Protein AF-A0A1E3GRG1-F1 (afdb_monomer)

Foldseek 3Di:
DDDDPDPVPPVPDDPPPPPPPPPPVVVVVVVVVVVVVVVVVVVVVVVVVVVVVVVVVVVVVVVVVVVVVVVVVVVVVVVVVVVVVVVVVVVVVVVVVCVVVVVVVVLVVLVVVLVVQVVCLVPDDPDPNVVSVVVSVVSVVVSPDDD

Secondary structure (DSSP, 8-state):
----TTSSSS------------HHHHHHHHHHHHHHHHHHHHHHHHHHHHHHHHHHHHHHHHHHHHHHHHHHHHHHHHHHHHHHHHHHHHHHHHHHHHHHHHHHHHHHHHHHHHHHHHHHHHHS--SSHHHHHHHHHHHHHHHHS--

pLDDT: mean 84.83, std 17.33, range [36.75, 98.62]

Radius of gyration: 57.58 Å; Cα contacts (8 Å, |Δi|>4): 12; chains: 1; bounding box: 131×27×138 Å

Mean predicted aligned error: 15.03 Å

Structure (mmCIF, N/CA/C/O backbone):
data_AF-A0A1E3GRG1-F1
#
_entry.id   AF-A0A1E3GRG1-F1
#
loop_
_atom_site.group_PDB
_atom_site.id
_atom_site.type_symbol
_atom_site.label_atom_id
_atom_site.label_alt_id
_atom_site.label_comp_id
_atom_site.label_asym_id
_atom_site.label_entity_id
_atom_site.label_seq_id
_atom_site.pdbx_PDB_ins_code
_atom_site.Cartn_x
_atom_site.Cartn_y
_atom_site.Cartn_z
_atom_site.occupancy
_atom_site.B_iso_or_equiv
_atom_site.auth_seq_id
_atom_site.auth_comp_id
_atom_site.auth_asym_id
_atom_site.auth_atom_id
_atom_site.pdbx_PDB_model_num
ATOM 1 N N . MET A 1 1 ? 91.883 15.498 -62.992 1.00 36.75 1 MET A N 1
ATOM 2 C CA . MET A 1 1 ? 92.413 16.153 -64.205 1.00 36.75 1 MET A CA 1
ATOM 3 C C . MET A 1 1 ? 91.711 15.519 -65.405 1.00 36.75 1 MET A C 1
ATOM 5 O O . MET A 1 1 ? 91.765 14.305 -65.509 1.00 36.75 1 MET A O 1
ATOM 9 N N . GLN A 1 2 ? 91.054 16.346 -66.233 1.00 41.50 2 GLN A N 1
ATOM 10 C CA . GLN A 1 2 ? 90.500 16.086 -67.585 1.00 41.50 2 GLN A CA 1
ATOM 11 C C . GLN A 1 2 ? 89.234 15.200 -67.689 1.00 41.50 2 GLN A C 1
ATOM 13 O O . GLN A 1 2 ? 89.282 13.993 -67.508 1.00 41.50 2 GLN A O 1
ATOM 18 N N . PHE A 1 3 ? 88.040 15.805 -67.742 1.00 46.12 3 PHE A N 1
ATOM 19 C CA . PHE A 1 3 ? 87.273 16.203 -68.946 1.00 46.12 3 PHE A CA 1
ATOM 20 C C . PHE A 1 3 ? 86.838 15.042 -69.858 1.00 46.12 3 PHE A C 1
ATOM 22 O O . PHE A 1 3 ? 87.662 14.441 -70.535 1.00 46.12 3 PHE A O 1
ATOM 29 N N . ASN A 1 4 ? 85.518 14.852 -69.992 1.00 41.34 4 ASN A N 1
ATOM 30 C CA . ASN A 1 4 ? 84.886 14.962 -71.310 1.00 41.34 4 ASN A CA 1
ATOM 31 C C . ASN A 1 4 ? 83.374 15.230 -71.219 1.00 41.34 4 ASN A C 1
ATOM 33 O O . ASN A 1 4 ? 82.533 14.338 -71.137 1.00 41.34 4 ASN A O 1
ATOM 37 N N . LEU A 1 5 ? 83.071 16.524 -71.302 1.00 51.16 5 LEU A N 1
ATOM 38 C CA . LEU A 1 5 ? 81.775 17.198 -71.372 1.00 51.16 5 LEU A CA 1
ATOM 39 C C . LEU A 1 5 ? 81.100 17.046 -72.762 1.00 51.16 5 LEU A C 1
ATOM 41 O O . LEU A 1 5 ? 80.377 17.929 -73.199 1.00 51.16 5 LEU A O 1
ATOM 45 N N . SER A 1 6 ? 81.362 15.955 -73.495 1.00 47.41 6 SER A N 1
ATOM 46 C CA . SER A 1 6 ? 81.027 15.824 -74.933 1.00 47.41 6 SER A CA 1
ATOM 47 C C . SER A 1 6 ? 79.971 14.748 -75.254 1.00 47.41 6 SER A C 1
ATOM 49 O O . SER A 1 6 ? 79.484 14.649 -76.375 1.00 47.41 6 SER A O 1
ATOM 51 N N . ARG A 1 7 ? 79.521 13.963 -74.266 1.00 40.84 7 ARG A N 1
ATOM 52 C CA . ARG A 1 7 ? 78.394 13.015 -74.438 1.00 40.84 7 ARG A CA 1
ATOM 53 C C . ARG A 1 7 ? 77.106 13.450 -73.732 1.00 40.84 7 ARG A C 1
ATOM 55 O O . ARG A 1 7 ? 76.163 12.674 -73.639 1.00 40.84 7 ARG A O 1
ATOM 62 N N . LEU A 1 8 ? 77.064 14.707 -73.284 1.00 48.25 8 LEU A N 1
ATOM 63 C CA . LEU A 1 8 ? 75.956 15.314 -72.540 1.00 48.25 8 LEU A CA 1
ATOM 64 C C . LEU A 1 8 ? 74.791 15.802 -73.436 1.00 48.25 8 LEU A C 1
ATOM 66 O O . LEU A 1 8 ? 73.772 16.221 -72.907 1.00 48.25 8 LEU A O 1
ATOM 70 N N . CYS A 1 9 ? 74.900 15.739 -74.772 1.00 44.72 9 CYS A N 1
ATOM 71 C CA . CYS A 1 9 ? 73.914 16.360 -75.678 1.00 44.72 9 CYS A CA 1
ATOM 72 C C . CYS A 1 9 ? 73.058 15.408 -76.538 1.00 44.72 9 CYS A C 1
ATOM 74 O O . CYS A 1 9 ? 72.190 15.899 -77.249 1.00 44.72 9 CYS A O 1
ATOM 76 N N . CYS A 1 10 ? 73.215 14.079 -76.474 1.00 37.28 10 CYS A N 1
ATOM 77 C CA . CYS A 1 10 ? 72.448 13.164 -77.351 1.00 37.28 10 CYS A CA 1
ATOM 78 C C . CYS A 1 10 ? 71.484 12.198 -76.638 1.00 37.28 10 CYS A C 1
ATOM 80 O O . CYS A 1 10 ? 70.952 11.299 -77.278 1.00 37.28 10 CYS A O 1
ATOM 82 N N . LEU A 1 11 ? 71.195 12.401 -75.349 1.00 44.72 11 LEU A N 1
ATOM 83 C CA . LEU A 1 11 ? 70.049 11.764 -74.673 1.00 44.72 11 LEU A CA 1
ATOM 84 C C . LEU A 1 11 ? 68.899 12.760 -74.430 1.00 44.72 11 LEU A C 1
ATOM 86 O O . LEU A 1 11 ? 68.039 12.542 -73.587 1.00 44.72 11 LEU A O 1
ATOM 90 N N . LEU A 1 12 ? 68.847 13.833 -75.228 1.00 50.31 12 LEU A N 1
ATOM 91 C CA . LEU A 1 12 ? 67.664 14.672 -75.468 1.00 50.31 12 LEU A CA 1
ATOM 92 C C . LEU A 1 12 ? 66.742 13.996 -76.507 1.00 50.31 12 LEU A C 1
ATOM 94 O O . LEU A 1 12 ? 66.315 14.592 -77.490 1.00 50.31 12 LEU A O 1
ATOM 98 N N . GLY A 1 13 ? 66.492 12.701 -76.312 1.00 46.41 13 GLY A N 1
ATOM 99 C CA . GLY A 1 13 ? 65.638 11.871 -77.152 1.00 46.41 13 GLY A CA 1
ATOM 100 C C . GLY A 1 13 ? 64.325 11.588 -76.439 1.00 46.41 13 GLY A C 1
ATOM 101 O O . GLY A 1 13 ? 64.211 10.585 -75.746 1.00 46.41 13 GLY A O 1
ATOM 102 N N . ILE A 1 14 ? 63.384 12.522 -76.579 1.00 58.28 14 ILE A N 1
ATOM 103 C CA . ILE A 1 14 ? 61.929 12.321 -76.656 1.00 58.28 14 ILE A CA 1
ATOM 104 C C . ILE A 1 14 ? 61.454 10.960 -76.104 1.00 58.28 14 ILE A C 1
ATOM 106 O O . ILE A 1 14 ? 61.364 9.976 -76.832 1.00 58.28 14 ILE A O 1
ATOM 110 N N . TRP A 1 15 ? 61.066 10.931 -74.828 1.00 40.72 15 TRP A N 1
ATOM 111 C CA . TRP A 1 15 ? 60.010 10.033 -74.354 1.00 40.72 15 TRP A CA 1
ATOM 112 C C . TRP A 1 15 ? 58.734 10.865 -74.222 1.00 40.72 15 TRP A C 1
ATOM 114 O O . TRP A 1 15 ? 58.288 11.206 -73.130 1.00 40.72 15 TRP A O 1
ATOM 124 N N . LEU A 1 16 ? 58.159 11.238 -75.369 1.00 50.78 16 LEU A N 1
ATOM 125 C CA . LEU A 1 16 ? 56.750 11.605 -75.423 1.00 50.78 16 LEU A CA 1
ATOM 126 C C . LEU A 1 16 ? 55.969 10.292 -75.298 1.00 50.78 16 LEU A C 1
ATOM 128 O O . LEU A 1 16 ? 55.599 9.680 -76.297 1.00 50.78 16 LEU A O 1
ATOM 132 N N . VAL A 1 17 ? 55.793 9.813 -74.067 1.00 60.94 17 VAL A N 1
ATOM 133 C CA . VAL A 1 17 ? 54.783 8.787 -73.803 1.00 60.94 17 VAL A CA 1
ATOM 134 C C . VAL A 1 17 ? 53.445 9.456 -74.081 1.00 60.94 17 VAL A C 1
ATOM 136 O O . VAL A 1 17 ? 53.161 10.476 -73.447 1.00 60.94 17 VAL A O 1
ATOM 139 N N . PRO A 1 18 ? 52.619 8.951 -75.009 1.00 55.94 18 PRO A N 1
ATOM 140 C CA . PRO A 1 18 ? 51.252 9.420 -75.087 1.00 55.94 18 PRO A CA 1
ATOM 141 C C . PRO A 1 18 ? 50.587 9.070 -73.753 1.00 55.94 18 PRO A C 1
ATOM 143 O O . PRO A 1 18 ? 50.455 7.901 -73.392 1.00 55.94 18 PRO A O 1
ATOM 146 N N . THR A 1 19 ? 50.214 10.090 -72.987 1.00 61.84 19 THR A N 1
ATOM 147 C CA . THR A 1 19 ? 49.294 9.957 -71.864 1.00 61.84 19 THR A CA 1
ATOM 148 C C . THR A 1 19 ? 47.976 9.440 -72.428 1.00 61.84 19 THR A C 1
ATOM 150 O O . THR A 1 19 ? 47.170 10.196 -72.964 1.00 61.84 19 THR A O 1
ATOM 153 N N . PHE A 1 20 ? 47.764 8.126 -72.361 1.00 57.16 20 PHE A N 1
ATOM 154 C CA . PHE A 1 20 ? 46.455 7.545 -72.622 1.00 57.16 20 PHE A CA 1
ATOM 155 C C . PHE A 1 20 ? 45.501 8.072 -71.546 1.00 57.16 20 PHE A C 1
ATOM 157 O O . PHE A 1 20 ? 45.572 7.678 -70.383 1.00 57.16 20 PHE A O 1
ATOM 164 N N . ALA A 1 21 ? 44.646 9.017 -71.928 1.00 57.81 21 ALA A N 1
ATOM 165 C CA . ALA A 1 21 ? 43.595 9.539 -71.074 1.00 57.81 21 ALA A CA 1
ATOM 166 C C . ALA A 1 21 ? 42.525 8.452 -70.861 1.00 57.81 21 ALA A C 1
ATOM 168 O O . ALA A 1 21 ? 41.648 8.254 -71.700 1.00 57.81 21 ALA A O 1
ATOM 169 N N . TYR A 1 22 ? 42.590 7.744 -69.731 1.00 57.41 22 TYR A N 1
ATOM 170 C CA . TYR A 1 22 ? 41.523 6.865 -69.236 1.00 57.41 22 TYR A CA 1
ATOM 171 C C . TYR A 1 22 ? 40.414 7.701 -68.568 1.00 57.41 22 TYR A C 1
ATOM 173 O O . TYR A 1 22 ? 40.219 7.623 -67.361 1.00 57.41 22 TYR A O 1
ATOM 181 N N . SER A 1 23 ? 39.699 8.535 -69.331 1.00 61.03 23 SER A N 1
ATOM 182 C CA . SER A 1 23 ? 38.570 9.313 -68.781 1.00 61.03 23 SER A CA 1
ATOM 183 C C . SER A 1 23 ? 37.378 8.402 -68.457 1.00 61.03 23 SER A C 1
ATOM 185 O O . SER A 1 23 ? 36.905 8.374 -67.330 1.00 61.03 23 SER A O 1
ATOM 187 N N . GLY A 1 24 ? 36.957 7.555 -69.407 1.00 65.56 24 GLY A N 1
ATOM 188 C CA . GLY A 1 24 ? 35.685 6.824 -69.288 1.00 65.56 24 GLY A CA 1
ATOM 189 C C . GLY A 1 24 ? 35.623 5.749 -68.193 1.00 65.56 24 GLY A C 1
ATOM 190 O O . GLY A 1 24 ? 34.564 5.530 -67.618 1.00 65.56 24 GLY A O 1
ATOM 191 N N . ALA A 1 25 ? 36.741 5.089 -67.869 1.00 75.19 25 ALA A N 1
ATOM 192 C CA . ALA A 1 25 ? 36.778 4.100 -66.782 1.00 75.19 25 ALA A CA 1
ATOM 193 C C . ALA A 1 25 ? 36.762 4.762 -65.394 1.00 75.19 25 ALA A C 1
ATOM 195 O O . ALA A 1 25 ? 36.242 4.189 -64.438 1.00 75.19 25 ALA A O 1
ATOM 196 N N . LEU A 1 26 ? 37.325 5.970 -65.291 1.00 80.88 26 LEU A N 1
ATOM 197 C CA . LEU A 1 26 ? 37.304 6.757 -64.066 1.00 80.88 26 LEU A CA 1
ATOM 198 C C . LEU A 1 26 ? 35.897 7.310 -63.817 1.00 80.88 26 LEU A C 1
ATOM 200 O O . LEU A 1 26 ? 35.385 7.159 -62.714 1.00 80.88 26 LEU A O 1
ATOM 204 N N . ASP A 1 27 ? 35.252 7.851 -64.854 1.00 83.94 27 ASP A N 1
ATOM 205 C CA . ASP A 1 27 ? 33.878 8.360 -64.776 1.00 83.94 27 ASP A CA 1
ATOM 206 C C . ASP A 1 27 ? 32.895 7.254 -64.343 1.00 83.94 27 ASP A C 1
ATOM 208 O O . ASP A 1 27 ? 32.102 7.444 -63.424 1.00 83.94 27 ASP A O 1
ATOM 212 N N . GLN A 1 28 ? 33.023 6.045 -64.903 1.00 85.88 28 GLN A N 1
ATOM 213 C CA . GLN A 1 28 ? 32.203 4.895 -64.504 1.00 85.88 28 GLN A CA 1
ATOM 214 C C . GLN A 1 28 ? 32.440 4.458 -63.045 1.00 85.88 28 GLN A C 1
ATOM 216 O O . GLN A 1 28 ? 31.496 4.078 -62.350 1.00 85.88 28 GLN A O 1
ATOM 221 N N . ALA A 1 29 ? 33.687 4.493 -62.567 1.00 88.69 29 ALA A N 1
ATOM 222 C CA . ALA A 1 29 ? 34.005 4.167 -61.178 1.00 88.69 29 ALA A CA 1
ATOM 223 C C . ALA A 1 29 ? 33.437 5.213 -60.204 1.00 88.69 29 ALA A C 1
ATOM 225 O O . ALA A 1 29 ? 32.939 4.851 -59.137 1.00 88.69 29 ALA A O 1
ATOM 226 N N . VAL A 1 30 ? 33.468 6.493 -60.587 1.00 90.94 30 VAL A N 1
ATOM 227 C CA . VAL A 1 30 ? 32.873 7.591 -59.815 1.00 90.94 30 VAL A CA 1
ATOM 228 C C . VAL A 1 30 ? 31.354 7.440 -59.745 1.00 90.94 30 VAL A C 1
ATOM 230 O O . VAL A 1 30 ? 30.798 7.487 -58.650 1.00 90.94 30 VAL A O 1
ATOM 233 N N . ASP A 1 31 ? 30.683 7.170 -60.866 1.00 91.62 31 ASP A N 1
ATOM 234 C CA . ASP A 1 31 ? 29.231 6.955 -60.887 1.00 91.62 31 ASP A CA 1
ATOM 235 C C . ASP A 1 31 ? 28.810 5.766 -60.012 1.00 91.62 31 ASP A C 1
ATOM 237 O O . ASP A 1 31 ? 27.833 5.848 -59.260 1.00 91.62 31 ASP A O 1
ATOM 241 N N . GLN A 1 32 ? 29.568 4.666 -60.055 1.00 92.06 32 GLN A N 1
ATOM 242 C CA . GLN A 1 32 ? 29.318 3.500 -59.208 1.00 92.06 32 GLN A CA 1
ATOM 243 C C . GLN A 1 32 ? 29.512 3.817 -57.717 1.00 92.06 32 GLN A C 1
ATOM 245 O O . GLN A 1 32 ? 28.735 3.349 -56.876 1.00 92.06 32 GLN A O 1
ATOM 250 N N . GLN A 1 33 ? 30.527 4.615 -57.379 1.00 93.06 33 GLN A N 1
ATOM 251 C CA . GLN A 1 33 ? 30.767 5.057 -56.007 1.00 93.06 33 GLN A CA 1
ATOM 252 C C . GLN A 1 33 ? 29.609 5.924 -55.505 1.00 93.06 33 GLN A C 1
ATOM 254 O O . GLN A 1 33 ? 29.064 5.643 -54.442 1.00 93.06 33 GLN A O 1
ATOM 259 N N . VAL A 1 34 ? 29.156 6.897 -56.300 1.00 94.50 34 VAL A N 1
ATOM 260 C CA . VAL A 1 34 ? 28.016 7.760 -55.951 1.00 94.50 34 VAL A CA 1
ATOM 261 C C . VAL A 1 34 ? 26.749 6.934 -55.719 1.00 94.50 34 VAL A C 1
ATOM 263 O O . VAL A 1 34 ? 26.031 7.145 -54.740 1.00 94.50 34 VAL A O 1
ATOM 266 N N . GLN A 1 35 ? 26.466 5.949 -56.575 1.00 94.50 35 GLN A N 1
ATOM 267 C CA . GLN A 1 35 ? 25.319 5.059 -56.369 1.00 94.50 35 GLN A CA 1
ATOM 268 C C . GLN A 1 35 ? 25.433 4.272 -55.060 1.00 94.50 35 GLN A C 1
ATOM 270 O O . GLN A 1 35 ? 24.459 4.182 -54.311 1.00 94.50 35 GLN A O 1
ATOM 275 N N . THR A 1 36 ? 26.623 3.756 -54.757 1.00 95.94 36 THR A N 1
ATOM 276 C CA . THR A 1 36 ? 26.888 3.011 -53.520 1.00 95.94 36 THR A CA 1
ATOM 277 C C . THR A 1 36 ? 26.730 3.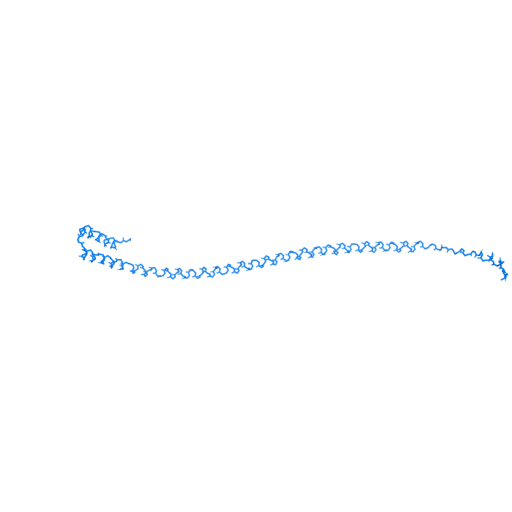900 -52.289 1.00 95.94 36 THR A C 1
ATOM 279 O O . THR A 1 36 ? 26.044 3.509 -51.347 1.00 95.94 36 THR A O 1
ATOM 282 N N . ASP A 1 37 ? 27.269 5.118 -52.320 1.00 96.00 37 ASP A N 1
ATOM 283 C CA . ASP A 1 37 ? 27.182 6.076 -51.216 1.00 96.00 37 ASP A CA 1
ATOM 284 C C . ASP A 1 37 ? 25.731 6.502 -50.963 1.00 96.00 37 ASP A C 1
ATOM 286 O O . ASP A 1 37 ? 25.277 6.519 -49.819 1.00 96.00 37 ASP A O 1
ATOM 290 N N . THR A 1 38 ? 24.949 6.762 -52.018 1.00 96.38 38 THR A N 1
ATOM 291 C CA . THR A 1 38 ? 23.520 7.084 -51.852 1.00 96.38 38 THR A CA 1
ATOM 292 C C . THR A 1 38 ? 22.715 5.899 -51.320 1.00 96.38 38 THR A C 1
ATOM 294 O O . THR A 1 38 ? 21.764 6.090 -50.563 1.00 96.38 38 THR A O 1
ATOM 297 N N . ALA A 1 39 ? 23.050 4.663 -51.704 1.00 95.88 39 ALA A N 1
ATOM 298 C CA . ALA A 1 39 ? 22.417 3.467 -51.154 1.00 95.88 39 ALA A CA 1
ATOM 299 C C . ALA A 1 39 ? 22.778 3.280 -49.673 1.00 95.88 39 ALA A C 1
ATOM 301 O O . ALA A 1 39 ? 21.880 3.091 -48.854 1.00 95.88 39 ALA A O 1
ATOM 302 N N . ALA A 1 40 ? 24.058 3.421 -49.320 1.00 96.50 40 ALA A N 1
ATOM 303 C CA . ALA A 1 40 ? 24.537 3.359 -47.944 1.00 96.50 40 ALA A CA 1
ATOM 304 C C . ALA A 1 40 ? 23.880 4.432 -47.065 1.00 96.50 40 ALA A C 1
ATOM 306 O O . ALA A 1 40 ? 23.442 4.128 -45.960 1.00 96.50 40 ALA A O 1
ATOM 307 N N . GLN A 1 41 ? 23.720 5.656 -47.578 1.00 97.69 41 GLN A N 1
ATOM 308 C CA . GLN A 1 41 ? 23.035 6.736 -46.870 1.00 97.69 41 GLN A CA 1
ATOM 309 C C . GLN A 1 41 ? 21.570 6.391 -46.560 1.00 97.69 41 GLN A C 1
ATOM 311 O O . GLN A 1 41 ? 21.113 6.643 -45.448 1.00 97.69 41 GLN A O 1
ATOM 316 N N . ARG A 1 42 ? 20.832 5.793 -47.508 1.00 97.19 42 ARG A N 1
ATOM 317 C CA . ARG A 1 42 ? 19.441 5.360 -47.270 1.00 97.19 42 ARG A CA 1
ATOM 318 C C . ARG A 1 42 ? 19.367 4.279 -46.194 1.00 97.19 42 ARG A C 1
ATOM 320 O O . ARG A 1 42 ? 18.518 4.361 -45.315 1.00 97.19 42 ARG A O 1
ATOM 327 N N . THR A 1 43 ? 20.265 3.297 -46.242 1.00 97.62 43 THR A N 1
ATOM 328 C CA . THR A 1 43 ? 20.348 2.260 -45.206 1.00 97.62 43 THR A CA 1
ATOM 329 C C . THR A 1 43 ? 20.701 2.866 -43.849 1.00 97.62 43 THR A C 1
ATOM 331 O O . THR A 1 43 ? 20.094 2.500 -42.849 1.00 97.62 43 THR A O 1
ATOM 334 N N . GLN A 1 44 ? 21.623 3.831 -43.802 1.00 97.81 44 GLN A N 1
ATOM 335 C CA . GLN A 1 44 ? 21.988 4.500 -42.555 1.00 97.81 44 GLN A CA 1
ATOM 336 C C . GLN A 1 44 ? 20.805 5.269 -41.959 1.00 97.81 44 GLN A C 1
ATOM 338 O O . GLN A 1 44 ? 20.549 5.138 -40.773 1.00 97.81 44 GLN A O 1
ATOM 343 N N . GLN A 1 45 ? 20.012 5.966 -42.778 1.00 98.25 45 GLN A N 1
ATOM 344 C CA . GLN A 1 45 ? 18.787 6.631 -42.312 1.00 98.25 45 GLN A CA 1
ATOM 345 C C . GLN A 1 45 ? 17.776 5.647 -41.703 1.00 98.25 45 GLN A C 1
ATOM 347 O O . GLN A 1 45 ? 17.107 5.974 -40.726 1.00 98.25 45 GLN A O 1
ATOM 352 N N . GLN A 1 46 ? 17.660 4.440 -42.264 1.00 98.00 46 GLN A N 1
ATOM 353 C CA . GLN A 1 46 ? 16.810 3.390 -41.696 1.00 98.00 46 GLN A CA 1
ATOM 354 C C . GLN A 1 46 ? 17.361 2.872 -40.365 1.00 98.00 46 GLN A C 1
ATOM 356 O O . GLN A 1 46 ? 16.590 2.669 -39.432 1.00 98.00 46 GLN A O 1
ATOM 361 N N . ILE A 1 47 ? 18.680 2.676 -40.269 1.00 98.12 47 ILE A N 1
ATOM 362 C CA . ILE A 1 47 ? 19.346 2.272 -39.024 1.00 98.12 47 ILE A CA 1
ATOM 363 C C . ILE A 1 47 ? 19.133 3.331 -37.941 1.00 98.12 47 ILE A C 1
ATOM 365 O O . ILE A 1 47 ? 18.744 2.975 -36.834 1.00 98.12 47 ILE A O 1
ATOM 369 N N . ASP A 1 48 ? 19.331 4.608 -38.268 1.00 98.31 48 ASP A N 1
ATOM 370 C CA . ASP A 1 48 ? 19.165 5.719 -37.329 1.00 98.31 48 ASP A CA 1
ATOM 371 C C . ASP A 1 48 ? 17.714 5.782 -36.819 1.00 98.31 48 ASP A C 1
ATOM 373 O O . ASP A 1 48 ? 17.482 5.858 -35.616 1.00 98.31 48 ASP A O 1
ATOM 377 N N . SER A 1 49 ? 16.729 5.631 -37.715 1.00 98.38 49 SER A N 1
ATOM 378 C CA . SER A 1 49 ? 15.310 5.588 -37.335 1.00 98.38 49 SER A CA 1
ATOM 379 C C . SER A 1 49 ? 14.972 4.414 -36.411 1.00 98.38 49 SER A C 1
ATOM 381 O O . SER A 1 49 ? 14.176 4.576 -35.490 1.00 98.38 49 SER A O 1
ATOM 383 N N . LEU A 1 50 ? 15.538 3.230 -36.663 1.00 98.44 50 LEU A N 1
ATOM 384 C CA . LEU A 1 50 ? 15.310 2.049 -35.827 1.00 98.44 50 LEU A CA 1
ATOM 385 C C . LEU A 1 50 ? 16.003 2.170 -34.465 1.00 98.44 50 LEU A C 1
ATOM 387 O O . LEU A 1 50 ? 15.472 1.683 -33.466 1.00 98.44 50 LEU A O 1
ATOM 391 N N . ASP A 1 51 ? 17.179 2.798 -34.410 1.00 98.50 51 ASP A N 1
ATOM 392 C CA . ASP A 1 51 ? 17.873 3.078 -33.151 1.00 98.50 51 ASP A CA 1
ATOM 393 C C . ASP A 1 51 ? 17.065 4.062 -32.293 1.00 98.50 51 ASP A C 1
ATOM 395 O O . ASP A 1 51 ? 16.865 3.814 -31.103 1.00 98.50 51 ASP A O 1
ATOM 399 N N . ASP A 1 52 ? 16.522 5.120 -32.901 1.00 98.50 52 ASP A N 1
ATOM 400 C CA . ASP A 1 52 ? 15.649 6.078 -32.220 1.00 98.50 52 ASP A CA 1
ATOM 401 C C . ASP A 1 52 ? 14.370 5.407 -31.683 1.00 98.50 52 ASP A C 1
ATOM 403 O O . ASP A 1 52 ? 14.059 5.547 -30.497 1.00 98.50 52 ASP A O 1
ATOM 407 N N . GLU A 1 53 ? 13.683 4.595 -32.497 1.00 98.50 53 GLU A N 1
ATOM 408 C CA . GLU A 1 53 ? 12.491 3.838 -32.070 1.00 98.50 53 GLU A CA 1
ATOM 409 C C . GLU A 1 53 ? 12.820 2.853 -30.935 1.00 98.50 53 GLU A C 1
ATOM 411 O O . GLU A 1 53 ? 12.099 2.754 -29.939 1.00 98.50 53 GLU A O 1
ATOM 416 N N . THR A 1 54 ? 13.957 2.158 -31.027 1.00 98.44 54 THR A N 1
ATOM 417 C CA . THR A 1 54 ? 14.404 1.224 -29.984 1.00 98.44 54 THR A CA 1
ATOM 418 C C . THR A 1 54 ? 14.661 1.946 -28.662 1.00 98.44 54 THR A C 1
ATOM 420 O O . THR A 1 54 ? 14.321 1.434 -27.589 1.00 98.44 54 THR A O 1
ATOM 423 N N . ARG A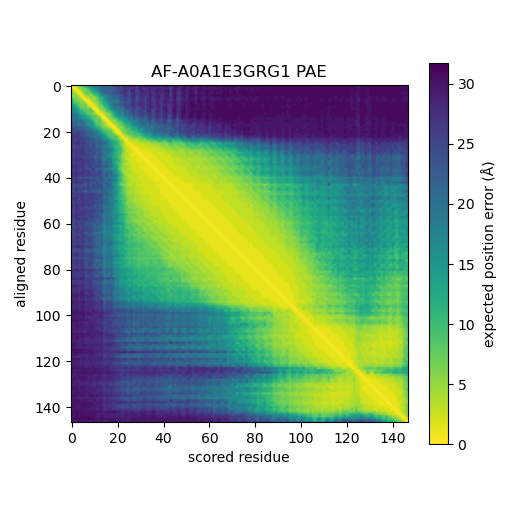 1 55 ? 15.255 3.144 -28.711 1.00 98.44 55 ARG A N 1
ATOM 424 C CA . ARG A 1 55 ? 15.506 3.966 -27.520 1.00 98.44 55 ARG A CA 1
ATOM 425 C C . ARG A 1 55 ? 14.206 4.449 -26.887 1.00 98.44 55 ARG A C 1
ATOM 427 O O . ARG A 1 55 ? 14.102 4.415 -25.659 1.00 98.44 55 ARG A O 1
ATOM 434 N N . GLU A 1 56 ? 13.231 4.859 -27.695 1.00 98.62 56 GLU A N 1
ATOM 435 C CA . GLU A 1 56 ? 11.908 5.278 -27.224 1.00 98.62 56 GLU A CA 1
ATOM 436 C C . GLU A 1 56 ? 11.169 4.124 -26.535 1.00 98.62 56 GLU A C 1
ATOM 438 O O . GLU A 1 56 ? 10.791 4.245 -25.366 1.00 98.62 56 GLU A O 1
ATOM 443 N N . LEU A 1 57 ? 11.076 2.963 -27.190 1.00 98.50 57 LEU A N 1
ATOM 444 C CA . LEU A 1 57 ? 10.436 1.770 -26.627 1.00 98.50 57 LEU A CA 1
ATOM 445 C C . LEU A 1 57 ? 11.119 1.294 -25.340 1.00 98.50 57 LEU A C 1
ATOM 447 O O . LEU A 1 57 ? 10.453 0.874 -24.392 1.00 98.50 57 LEU A O 1
ATOM 451 N N . LEU A 1 58 ? 12.451 1.380 -25.258 1.00 98.62 58 LEU A N 1
ATOM 452 C CA . LEU A 1 58 ? 13.178 1.045 -24.033 1.00 98.62 58 LEU A CA 1
ATOM 453 C C . LEU A 1 58 ? 12.855 2.020 -22.890 1.00 98.62 58 LEU A C 1
ATOM 455 O O . LEU A 1 58 ? 12.771 1.602 -21.729 1.00 98.62 58 LEU A O 1
ATOM 459 N N . ALA A 1 59 ? 12.692 3.309 -23.191 1.00 98.62 59 ALA A N 1
ATOM 460 C CA . ALA A 1 59 ? 12.303 4.309 -22.204 1.00 98.62 59 ALA A CA 1
ATOM 461 C C . ALA A 1 59 ? 10.868 4.070 -21.708 1.00 98.62 59 ALA A C 1
ATOM 463 O O . ALA A 1 59 ? 10.633 4.079 -20.495 1.00 98.62 59 ALA A O 1
ATOM 464 N N . GLU A 1 60 ? 9.937 3.774 -22.617 1.00 98.50 60 GLU A N 1
ATOM 465 C CA . GLU A 1 60 ? 8.558 3.421 -22.279 1.00 98.50 60 GLU A CA 1
ATOM 466 C C . GLU A 1 60 ? 8.501 2.147 -21.430 1.00 98.50 60 GLU A C 1
ATOM 468 O O . GLU A 1 60 ? 7.901 2.149 -20.355 1.00 98.50 60 GLU A O 1
ATOM 473 N N . TYR A 1 61 ? 9.207 1.089 -21.836 1.00 98.50 61 TYR A N 1
ATOM 474 C CA . TYR A 1 61 ? 9.290 -0.160 -21.082 1.00 98.50 61 TYR A CA 1
ATOM 475 C C . TYR A 1 61 ? 9.762 0.068 -19.640 1.00 98.50 61 TYR A C 1
ATOM 477 O O . TYR A 1 61 ? 9.157 -0.439 -18.695 1.00 98.50 61 TYR A O 1
ATOM 485 N N . ARG A 1 62 ? 10.815 0.876 -19.448 1.00 98.56 62 ARG A N 1
ATOM 486 C CA . ARG A 1 62 ? 11.316 1.233 -18.110 1.00 98.56 62 ARG A CA 1
ATOM 487 C C . ARG A 1 62 ? 10.291 2.030 -17.305 1.00 98.56 62 ARG A C 1
ATOM 489 O O . ARG A 1 62 ? 10.129 1.777 -16.114 1.00 98.56 62 ARG A O 1
ATOM 496 N N . SER A 1 63 ? 9.586 2.964 -17.941 1.00 98.56 63 SER A N 1
ATOM 497 C CA . SER A 1 63 ? 8.508 3.725 -17.301 1.00 98.56 63 SER A CA 1
ATOM 498 C C . SER A 1 63 ? 7.373 2.810 -16.832 1.00 98.56 63 SER A C 1
ATOM 500 O O . SER A 1 63 ? 6.945 2.890 -15.680 1.00 98.56 63 SER A O 1
ATOM 502 N N . VAL A 1 64 ? 6.919 1.897 -17.693 1.00 98.44 64 VAL A N 1
ATOM 503 C CA . VAL A 1 64 ? 5.858 0.931 -17.377 1.00 98.44 64 VAL A CA 1
ATOM 504 C C . VAL A 1 64 ? 6.297 -0.033 -16.275 1.00 98.44 64 VAL A C 1
ATOM 506 O O . VAL A 1 64 ? 5.506 -0.341 -15.385 1.00 98.44 64 VAL A O 1
ATOM 509 N N . LEU A 1 65 ? 7.559 -0.473 -16.277 1.00 98.62 65 LEU A N 1
ATOM 510 C C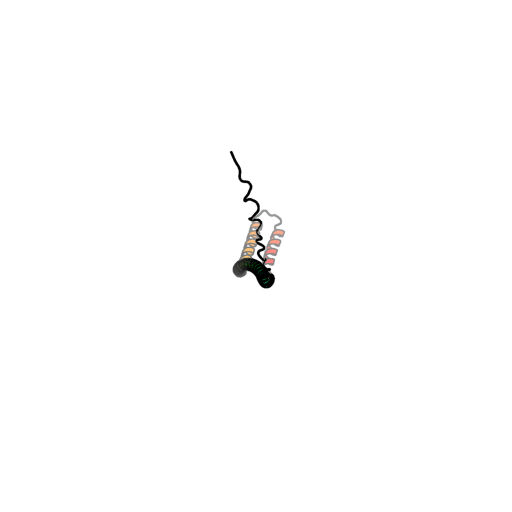A . LEU A 1 65 ? 8.104 -1.321 -15.215 1.00 98.62 65 LEU A CA 1
ATOM 511 C C . LEU A 1 65 ? 8.044 -0.617 -13.849 1.00 98.62 65 LEU A C 1
ATOM 513 O O . LEU A 1 65 ? 7.535 -1.194 -1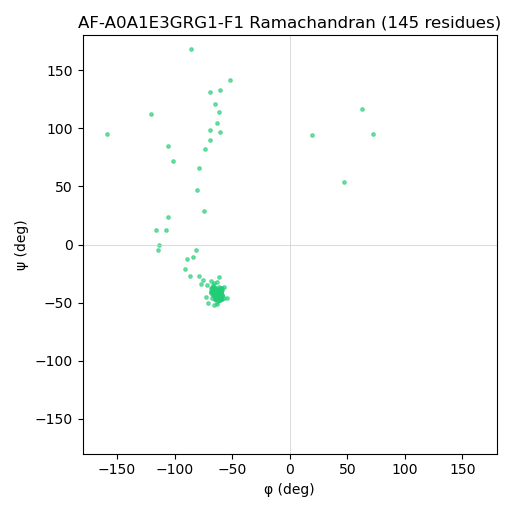2.890 1.00 98.62 65 LEU A O 1
ATOM 517 N N . ASN A 1 66 ? 8.465 0.648 -13.781 1.00 98.50 66 ASN A N 1
ATOM 518 C CA . ASN A 1 66 ? 8.394 1.441 -12.550 1.00 98.50 66 ASN A CA 1
ATOM 519 C C . ASN A 1 66 ? 6.945 1.647 -12.080 1.00 98.50 66 ASN A C 1
ATOM 521 O O . ASN A 1 66 ? 6.649 1.547 -10.889 1.00 98.50 66 ASN A O 1
ATOM 525 N N . GLN A 1 67 ? 6.019 1.909 -13.009 1.00 98.38 67 GLN A N 1
ATOM 526 C CA . GLN A 1 67 ? 4.592 2.022 -12.690 1.00 98.38 67 GLN A CA 1
ATOM 527 C C . GLN A 1 67 ? 4.039 0.708 -12.129 1.00 98.38 67 GLN A C 1
ATOM 529 O O . GLN A 1 67 ? 3.322 0.722 -11.130 1.00 98.38 67 GLN A O 1
ATOM 534 N N . LYS A 1 68 ? 4.411 -0.432 -12.722 1.00 98.62 68 LYS A N 1
ATOM 535 C CA . LYS A 1 68 ? 4.030 -1.761 -12.234 1.00 98.62 68 LYS A CA 1
ATOM 536 C C . LYS A 1 68 ? 4.536 -2.004 -10.812 1.00 98.62 68 LYS A C 1
ATOM 538 O O . LYS A 1 68 ? 3.769 -2.482 -9.983 1.00 98.62 68 LYS A O 1
ATOM 543 N N . GLU A 1 69 ? 5.798 -1.693 -10.526 1.00 98.38 69 GLU A N 1
ATOM 544 C CA . GLU A 1 69 ? 6.374 -1.861 -9.185 1.00 98.38 69 GLU A CA 1
ATOM 545 C C . GLU A 1 69 ? 5.662 -0.986 -8.147 1.00 98.38 69 GLU A C 1
ATOM 547 O O . GLU A 1 69 ? 5.295 -1.473 -7.078 1.00 98.38 69 GLU A O 1
ATOM 552 N N . SER A 1 70 ? 5.380 0.273 -8.494 1.00 98.38 70 SER A N 1
ATOM 553 C CA . SER A 1 70 ? 4.608 1.189 -7.647 1.00 98.38 70 SER A CA 1
ATOM 554 C C . SER A 1 70 ? 3.202 0.652 -7.350 1.00 98.38 70 SER A C 1
ATOM 556 O O . SER A 1 70 ? 2.782 0.593 -6.193 1.00 98.38 70 SER A O 1
ATOM 558 N N . LEU A 1 71 ? 2.492 0.177 -8.380 1.00 98.62 71 LEU A N 1
ATOM 559 C CA . LEU A 1 71 ? 1.159 -0.412 -8.228 1.00 98.62 71 LEU A CA 1
ATOM 560 C C . LEU A 1 71 ? 1.182 -1.704 -7.405 1.00 98.62 71 LEU A C 1
ATOM 562 O O . LEU A 1 71 ? 0.277 -1.928 -6.606 1.00 98.62 71 LEU A O 1
ATOM 566 N N . ALA A 1 72 ? 2.210 -2.540 -7.560 1.00 98.56 72 ALA A N 1
ATOM 567 C CA . ALA A 1 72 ? 2.363 -3.755 -6.766 1.00 98.56 72 ALA A CA 1
ATOM 568 C C . ALA A 1 72 ? 2.569 -3.434 -5.277 1.00 98.56 72 ALA A C 1
ATOM 570 O O . ALA A 1 72 ? 1.928 -4.046 -4.421 1.00 98.56 72 ALA A O 1
ATOM 571 N N . ALA A 1 73 ? 3.407 -2.441 -4.964 1.00 98.44 73 ALA A N 1
ATOM 572 C CA . ALA A 1 73 ? 3.604 -1.976 -3.594 1.00 98.44 73 ALA A CA 1
ATOM 573 C C . ALA A 1 73 ? 2.313 -1.393 -2.999 1.00 98.44 73 ALA A C 1
ATOM 575 O O . ALA A 1 73 ? 1.966 -1.704 -1.860 1.00 98.44 73 ALA A O 1
ATOM 576 N N . TYR A 1 74 ? 1.574 -0.597 -3.777 1.00 98.44 74 TYR A N 1
ATOM 577 C CA . TYR A 1 74 ? 0.286 -0.049 -3.356 1.00 98.44 74 TYR A CA 1
ATOM 578 C C . TYR A 1 74 ? -0.752 -1.147 -3.087 1.00 98.44 74 TYR A C 1
ATOM 580 O O . TYR A 1 74 ? -1.419 -1.123 -2.055 1.00 98.44 74 TYR A O 1
ATOM 588 N N . ASN A 1 75 ? -0.849 -2.152 -3.962 1.00 98.62 75 ASN A N 1
ATOM 589 C CA . ASN A 1 75 ? -1.769 -3.269 -3.760 1.00 98.62 75 ASN A CA 1
ATOM 590 C C . ASN A 1 75 ? -1.427 -4.070 -2.492 1.00 98.62 75 ASN A C 1
ATOM 592 O O . ASN A 1 75 ? -2.313 -4.386 -1.707 1.00 98.62 75 ASN A O 1
ATOM 596 N N . SER A 1 76 ? -0.139 -4.311 -2.225 1.00 98.50 76 SER A N 1
ATOM 597 C CA . SER A 1 76 ? 0.289 -4.976 -0.988 1.00 98.50 76 SER A CA 1
ATOM 598 C C . SER A 1 76 ? -0.101 -4.190 0.274 1.00 98.50 76 SER A C 1
ATOM 600 O O . SER A 1 76 ? -0.497 -4.788 1.274 1.00 98.50 76 SER A O 1
ATOM 602 N N . GLN A 1 77 ? -0.057 -2.853 0.234 1.00 98.38 77 GLN A N 1
ATOM 603 C CA . GLN A 1 77 ? -0.547 -2.018 1.340 1.00 98.38 77 GLN A CA 1
ATOM 604 C C . GLN A 1 77 ? -2.065 -2.145 1.524 1.00 98.38 77 GLN A C 1
ATOM 606 O O . GLN A 1 77 ? -2.537 -2.220 2.658 1.00 98.38 77 GLN A O 1
ATOM 611 N N . LEU A 1 78 ? -2.832 -2.201 0.430 1.00 98.56 78 LEU A N 1
ATOM 612 C CA . LEU A 1 78 ? -4.281 -2.406 0.496 1.00 98.56 78 LEU A CA 1
ATOM 613 C C . LEU A 1 78 ? -4.640 -3.778 1.074 1.00 98.56 78 LEU A C 1
ATOM 615 O O . LEU A 1 78 ? -5.551 -3.865 1.890 1.00 98.56 78 LEU A O 1
ATOM 619 N N . GLU A 1 79 ? -3.911 -4.832 0.711 1.00 98.56 79 GLU A N 1
ATOM 620 C CA . GLU A 1 79 ? -4.109 -6.171 1.277 1.00 98.56 79 GLU A CA 1
ATOM 621 C C . GLU A 1 79 ? -3.888 -6.182 2.798 1.00 98.56 79 GLU A C 1
ATOM 623 O O . GLU A 1 79 ? -4.704 -6.734 3.539 1.00 98.56 79 GLU A O 1
ATOM 628 N N . GLN A 1 80 ? -2.836 -5.512 3.283 1.00 98.38 80 GLN A N 1
ATOM 629 C CA . GLN A 1 80 ? -2.587 -5.360 4.722 1.00 98.38 80 GLN A CA 1
ATOM 630 C C . GLN A 1 80 ? -3.704 -4.574 5.417 1.00 98.38 80 GLN A C 1
ATOM 632 O O . GLN A 1 80 ? -4.154 -4.964 6.496 1.00 98.38 80 GLN A O 1
ATOM 637 N N . LEU A 1 81 ? -4.183 -3.494 4.793 1.00 98.44 81 LEU A N 1
ATOM 638 C CA . LEU A 1 81 ? -5.283 -2.694 5.325 1.00 98.44 81 LEU A CA 1
ATOM 639 C C . LEU A 1 81 ? -6.574 -3.515 5.435 1.00 98.44 81 LEU A C 1
ATOM 641 O O . LEU A 1 81 ? -7.222 -3.487 6.477 1.00 98.44 81 LEU A O 1
ATOM 645 N N . VAL A 1 82 ? -6.927 -4.270 4.393 1.00 98.62 82 VAL A N 1
ATOM 646 C CA . VAL A 1 82 ? -8.110 -5.143 4.393 1.00 98.62 82 VAL A CA 1
ATOM 647 C C . VAL A 1 82 ? -7.995 -6.216 5.477 1.00 98.62 82 VAL A C 1
ATOM 649 O O . VAL A 1 82 ? -8.964 -6.452 6.196 1.00 98.62 82 VAL A O 1
ATOM 652 N N . SER A 1 83 ? -6.815 -6.820 5.653 1.00 98.38 83 SER A N 1
ATOM 653 C CA . SER A 1 83 ? -6.577 -7.779 6.741 1.00 98.38 83 SER A CA 1
ATOM 654 C C . SER A 1 83 ? -6.814 -7.144 8.114 1.00 98.38 83 SER A C 1
ATOM 656 O O . SER A 1 83 ? -7.539 -7.705 8.932 1.00 98.38 83 SER A O 1
ATOM 658 N N . SER A 1 84 ? -6.270 -5.946 8.350 1.00 98.38 84 SER A N 1
ATOM 659 C CA . SER A 1 84 ? -6.460 -5.222 9.613 1.00 98.38 84 SER A CA 1
ATOM 660 C C . SER A 1 84 ? -7.925 -4.856 9.859 1.00 98.38 84 SER A C 1
ATOM 662 O O . SER A 1 84 ? -8.396 -4.960 10.988 1.00 98.38 84 SER A O 1
ATOM 664 N N . GLN A 1 85 ? -8.659 -4.442 8.824 1.00 98.25 85 GLN A N 1
ATOM 665 C CA . GLN A 1 85 ? -10.087 -4.127 8.939 1.00 98.25 85 GLN A CA 1
ATOM 666 C C . GLN A 1 85 ? -10.916 -5.375 9.252 1.00 98.25 85 GLN A C 1
ATOM 668 O O . GLN A 1 85 ? -11.873 -5.311 10.020 1.00 98.25 85 GLN A O 1
ATOM 673 N N . GLN A 1 86 ? -10.544 -6.528 8.694 1.00 98.06 86 GLN A N 1
ATOM 674 C CA . GLN A 1 86 ? -11.224 -7.784 8.986 1.00 98.06 86 GLN A CA 1
ATOM 675 C C . GLN A 1 86 ? -11.015 -8.225 10.442 1.00 98.06 86 GLN A C 1
ATOM 677 O O . GLN A 1 86 ? -11.952 -8.723 11.067 1.00 98.06 86 GLN A O 1
ATOM 682 N N . GLU A 1 87 ? -9.816 -8.020 10.990 1.00 98.19 87 GLU A N 1
ATOM 683 C CA . GLU A 1 87 ? -9.530 -8.242 12.412 1.00 98.19 87 GLU A CA 1
ATOM 684 C C . GLU A 1 87 ? -10.301 -7.264 13.309 1.00 98.19 87 GLU A C 1
ATOM 686 O O . GLU A 1 87 ? -10.850 -7.663 14.339 1.00 98.19 87 GLU A O 1
ATOM 691 N N . GLU A 1 88 ? -10.403 -5.997 12.901 1.00 97.88 88 GLU A N 1
ATOM 692 C CA . GLU A 1 88 ? -11.185 -4.984 13.612 1.00 97.88 88 GLU A CA 1
ATOM 693 C C . GLU A 1 88 ? -12.673 -5.351 13.667 1.00 97.88 88 GLU A C 1
ATOM 695 O O . GLU A 1 88 ? -13.269 -5.285 14.741 1.00 97.88 88 GLU A O 1
ATOM 700 N N . LEU A 1 89 ? -13.255 -5.829 12.561 1.00 98.00 89 LEU A N 1
ATOM 701 C CA . LEU A 1 89 ? -14.640 -6.311 12.537 1.00 98.00 89 LEU A CA 1
ATOM 702 C C . LEU A 1 89 ? -14.873 -7.438 13.548 1.00 98.00 89 LEU A C 1
ATOM 704 O O . LEU A 1 89 ? -15.830 -7.380 14.316 1.00 98.00 89 LEU A O 1
ATOM 708 N N . VAL A 1 90 ? -13.971 -8.422 13.612 1.00 97.44 90 VAL A N 1
ATOM 709 C CA . VAL A 1 90 ? -14.069 -9.523 14.586 1.00 97.44 90 VAL A CA 1
ATOM 710 C C . VAL A 1 90 ? -13.990 -9.002 16.025 1.00 97.44 90 VAL A C 1
ATOM 712 O O . VAL A 1 90 ? -14.730 -9.463 16.896 1.00 97.44 90 VAL A O 1
ATOM 715 N N . SER A 1 91 ? -13.116 -8.027 16.286 1.00 96.88 91 SER A N 1
ATOM 716 C CA . SER A 1 91 ? -13.009 -7.382 17.599 1.00 96.88 91 SER A CA 1
ATOM 717 C C . SER A 1 91 ? -14.293 -6.642 17.978 1.00 96.88 91 SER A C 1
ATOM 719 O O . SER A 1 91 ? -14.768 -6.771 19.108 1.00 96.88 91 SER A O 1
ATOM 721 N N . VAL A 1 92 ? -14.881 -5.897 17.041 1.00 96.06 92 VAL A N 1
ATOM 722 C CA . VAL A 1 92 ? -16.138 -5.171 17.256 1.00 96.06 92 VAL A CA 1
ATOM 723 C C . VAL A 1 92 ? -17.292 -6.141 17.502 1.00 96.06 92 VAL A C 1
ATOM 725 O O . VAL A 1 92 ? -18.030 -5.950 18.464 1.00 96.06 92 VAL A O 1
ATOM 728 N N . ASP A 1 93 ? -17.414 -7.218 16.726 1.00 93.88 93 ASP A N 1
ATOM 729 C CA . ASP A 1 93 ? -18.447 -8.241 16.939 1.00 93.88 93 ASP A CA 1
ATOM 730 C C . ASP A 1 93 ? -18.332 -8.886 18.329 1.00 93.88 93 ASP A C 1
ATOM 732 O O . ASP A 1 93 ? -19.332 -9.073 19.029 1.00 93.88 93 ASP A O 1
ATOM 736 N N . ALA A 1 94 ? -17.105 -9.167 18.783 1.00 91.75 94 ALA A N 1
ATOM 737 C CA . ALA A 1 94 ? -16.866 -9.667 20.132 1.00 91.75 94 ALA A CA 1
ATOM 738 C C . ALA A 1 94 ? -17.246 -8.635 21.209 1.00 91.75 94 ALA A C 1
ATOM 740 O O . ALA A 1 94 ? -17.806 -8.997 22.245 1.00 91.75 94 ALA A O 1
ATOM 741 N N . GLN A 1 95 ? -16.970 -7.349 20.986 1.00 90.50 95 GLN A N 1
ATOM 742 C CA . GLN A 1 95 ? -17.389 -6.279 21.896 1.00 90.50 95 GLN A CA 1
ATOM 743 C C . GLN A 1 95 ? -18.916 -6.166 21.957 1.00 90.50 95 GLN A C 1
ATOM 745 O O . GLN A 1 95 ? -19.464 -6.085 23.055 1.00 90.50 95 GLN A O 1
ATOM 750 N N . LEU A 1 96 ? -19.606 -6.245 20.814 1.00 90.81 96 LEU A N 1
ATOM 751 C CA . LEU A 1 96 ? -21.068 -6.224 20.737 1.00 90.81 96 LEU A CA 1
ATOM 752 C C . LEU A 1 96 ? -21.698 -7.399 21.493 1.00 90.81 96 LEU A C 1
ATOM 754 O O . LEU A 1 96 ? -22.637 -7.193 22.257 1.00 90.81 96 LEU A O 1
ATOM 758 N N . ALA A 1 97 ? -21.145 -8.608 21.371 1.00 87.94 97 ALA A N 1
ATOM 759 C CA . ALA A 1 97 ? -21.624 -9.770 22.124 1.00 87.94 97 ALA A CA 1
ATOM 760 C C . ALA A 1 97 ? -21.509 -9.590 23.653 1.00 87.94 97 ALA A C 1
ATOM 762 O O . ALA A 1 97 ? -22.298 -10.149 24.414 1.00 87.94 97 ALA A O 1
ATOM 763 N N . ASN A 1 98 ? -20.547 -8.789 24.121 1.00 86.06 98 ASN A N 1
ATOM 764 C CA . ASN A 1 98 ? -20.361 -8.496 25.543 1.00 86.06 98 ASN A CA 1
ATOM 765 C C . ASN A 1 98 ? -21.256 -7.356 26.064 1.00 86.06 98 ASN A C 1
ATOM 767 O O . ASN A 1 98 ? -21.341 -7.168 27.284 1.00 86.06 98 ASN A O 1
ATOM 771 N N . ILE A 1 99 ? -21.938 -6.607 25.188 1.00 87.75 99 ILE A N 1
ATOM 772 C CA . ILE A 1 99 ? -22.848 -5.529 25.601 1.00 87.75 99 ILE A CA 1
ATOM 773 C C . ILE A 1 99 ? -24.037 -6.092 26.375 1.00 87.75 99 ILE A C 1
ATOM 775 O O . ILE A 1 99 ? -24.365 -5.533 27.417 1.00 87.75 99 ILE A O 1
ATOM 779 N N . ASP A 1 100 ? -24.623 -7.213 25.949 1.00 81.56 100 ASP A N 1
ATOM 780 C CA . ASP A 1 100 ? -25.765 -7.826 26.648 1.00 81.56 100 ASP A CA 1
ATOM 781 C C . ASP A 1 100 ? -25.411 -8.195 28.097 1.00 81.56 100 ASP A C 1
ATOM 783 O O . ASP A 1 100 ? -26.166 -7.919 29.033 1.00 81.56 100 ASP A O 1
ATOM 787 N N . THR A 1 101 ? -24.221 -8.767 28.302 1.00 84.44 101 THR A N 1
ATOM 788 C CA . THR A 1 101 ? -23.695 -9.080 29.640 1.00 84.44 101 THR A CA 1
ATOM 789 C C . THR A 1 101 ? -23.456 -7.804 30.442 1.00 84.44 101 THR A C 1
ATOM 791 O O . THR A 1 101 ? -23.914 -7.690 31.576 1.00 84.44 101 THR A O 1
ATOM 794 N N . THR A 1 102 ? -22.812 -6.803 29.837 1.00 83.81 102 THR A N 1
ATOM 795 C CA . THR A 1 102 ? -22.551 -5.512 30.490 1.00 83.81 102 THR A CA 1
ATOM 796 C C . THR A 1 102 ? -23.853 -4.820 30.904 1.00 83.81 102 THR A C 1
ATOM 798 O O . THR A 1 102 ? -23.966 -4.349 32.034 1.00 83.81 102 THR A O 1
ATOM 801 N N . GLN A 1 103 ? -24.867 -4.799 30.036 1.00 81.88 103 GLN A N 1
ATOM 802 C CA . GLN A 1 103 ? -26.182 -4.223 30.316 1.00 81.88 103 GLN A CA 1
ATOM 803 C C . GLN A 1 103 ? -26.901 -4.983 31.436 1.00 81.88 103 GLN A C 1
ATOM 805 O O . GLN A 1 103 ? -27.560 -4.372 32.281 1.00 81.88 103 GLN A O 1
ATOM 810 N N . ARG A 1 104 ? -26.758 -6.311 31.479 1.00 82.44 104 ARG A N 1
ATOM 811 C CA . ARG A 1 104 ? -27.325 -7.132 32.550 1.00 82.44 104 ARG A CA 1
ATOM 812 C C . ARG A 1 104 ? -26.643 -6.893 33.895 1.00 82.44 104 ARG A C 1
ATOM 814 O O . ARG A 1 104 ? -27.334 -6.892 34.910 1.00 82.44 104 ARG A O 1
ATOM 821 N N . ASP A 1 105 ? -25.332 -6.683 33.910 1.00 87.06 105 ASP A N 1
ATOM 822 C CA . ASP A 1 105 ? -24.542 -6.564 35.140 1.00 87.06 105 ASP A CA 1
ATOM 823 C C . ASP A 1 105 ? -24.509 -5.135 35.703 1.00 87.06 105 ASP A C 1
ATOM 825 O O . ASP A 1 105 ? -24.398 -4.945 36.920 1.00 87.06 105 ASP A O 1
ATOM 829 N N . ILE A 1 106 ? -24.666 -4.117 34.848 1.00 88.88 106 ILE A N 1
ATOM 830 C CA . ILE A 1 106 ? -24.612 -2.712 35.270 1.00 88.88 106 ILE A CA 1
ATOM 831 C C . ILE A 1 106 ? -25.801 -2.329 36.159 1.00 88.88 106 ILE A C 1
ATOM 833 O O . ILE A 1 106 ? -25.618 -1.602 37.133 1.00 88.88 106 ILE A O 1
ATOM 837 N N . VAL A 1 107 ? -27.005 -2.850 35.890 1.00 87.75 107 VAL A N 1
ATOM 838 C CA . VAL A 1 107 ? -28.203 -2.527 36.688 1.00 87.75 107 VAL A CA 1
ATOM 839 C C . VAL A 1 107 ? -28.084 -3.055 38.129 1.00 87.75 107 VAL A C 1
ATOM 841 O O . VAL A 1 107 ? -28.206 -2.247 39.052 1.00 87.75 107 VAL A O 1
ATOM 844 N N . PRO A 1 108 ? -27.765 -4.343 38.381 1.00 90.06 108 PRO A N 1
ATOM 845 C CA . PRO A 1 108 ? -27.494 -4.843 39.729 1.00 90.06 108 PRO A CA 1
ATOM 846 C C . PRO A 1 108 ? -26.369 -4.099 40.451 1.00 90.06 108 PRO A C 1
ATOM 848 O O . PRO A 1 108 ? -26.446 -3.902 41.664 1.00 90.06 108 PRO A O 1
ATOM 851 N N . LEU A 1 109 ? -25.319 -3.684 39.733 1.00 91.00 109 LEU A N 1
ATOM 852 C CA . LEU A 1 109 ? -24.239 -2.897 40.324 1.00 91.00 109 LEU A CA 1
ATOM 853 C C . LEU A 1 109 ? -24.739 -1.526 40.785 1.00 91.00 109 LEU A C 1
ATOM 855 O O . LEU A 1 109 ? -24.470 -1.142 41.921 1.00 91.00 109 LEU A O 1
ATOM 859 N N . MET A 1 110 ? -25.497 -0.816 39.947 1.00 89.94 110 MET A N 1
ATOM 860 C CA . MET A 1 110 ? -26.086 0.469 40.326 1.00 89.94 110 MET A CA 1
ATOM 861 C C . MET A 1 110 ? -26.998 0.322 41.552 1.00 89.94 110 MET A C 1
ATOM 863 O O . MET A 1 110 ? -26.977 1.188 42.421 1.00 89.94 110 MET A O 1
ATOM 867 N N . ILE A 1 111 ? -27.746 -0.786 41.668 1.00 89.00 111 ILE A N 1
ATOM 868 C CA . ILE A 1 111 ? -28.630 -1.029 42.821 1.00 89.00 111 ILE A CA 1
ATOM 869 C C . ILE A 1 111 ? -27.784 -1.125 44.092 1.00 89.00 111 ILE A C 1
ATOM 871 O O . ILE A 1 111 ? -28.028 -0.397 45.051 1.00 89.00 111 ILE A O 1
ATOM 875 N N . LYS A 1 112 ? -26.719 -1.938 44.060 1.00 91.44 112 LYS A N 1
ATOM 876 C CA . LYS A 1 112 ? -25.766 -2.052 45.175 1.00 91.44 112 LYS A CA 1
ATOM 877 C C . LYS A 1 112 ? -25.114 -0.715 45.520 1.00 91.44 112 LYS A C 1
ATOM 879 O O . LYS A 1 112 ? -24.901 -0.423 46.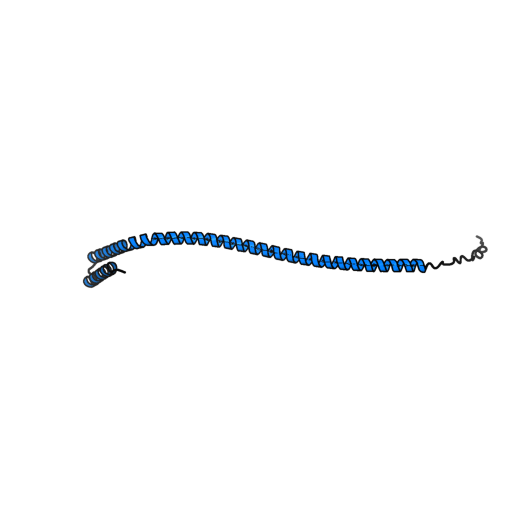690 1.00 91.44 112 LYS A O 1
ATOM 884 N N . MET A 1 113 ? -24.782 0.105 44.524 1.00 90.44 113 MET A N 1
ATOM 885 C CA . MET A 1 113 ? -24.203 1.429 44.767 1.00 90.44 113 MET A CA 1
ATOM 886 C C . MET A 1 113 ? -25.185 2.348 45.502 1.00 90.44 113 MET A C 1
ATOM 888 O O . MET A 1 113 ? -24.775 3.045 46.428 1.00 90.44 113 MET A O 1
ATOM 892 N N . VAL A 1 114 ? -26.471 2.329 45.139 1.00 91.31 114 VAL A N 1
ATOM 893 C CA . VAL A 1 114 ? -27.508 3.105 45.837 1.00 91.31 114 VAL A CA 1
ATOM 894 C C . VAL A 1 114 ? -27.730 2.592 47.264 1.00 91.31 114 VAL A C 1
ATOM 896 O O . VAL A 1 114 ? -27.834 3.407 48.178 1.00 91.31 114 VAL A O 1
ATOM 899 N N . GLU A 1 115 ? -27.717 1.275 47.487 1.00 89.88 115 GLU A N 1
ATOM 900 C CA . GLU A 1 115 ? -27.775 0.680 48.836 1.00 89.88 115 GLU A CA 1
ATOM 901 C C . GLU A 1 115 ? -26.588 1.113 49.712 1.00 89.88 115 GLU A C 1
ATOM 903 O O . GLU A 1 115 ? -26.756 1.447 50.883 1.00 89.88 115 GLU A O 1
ATOM 908 N N . VAL A 1 116 ? -25.377 1.156 49.148 1.00 91.56 116 VAL A N 1
ATOM 909 C CA . VAL A 1 116 ? -24.186 1.640 49.864 1.00 91.56 116 VAL A CA 1
ATOM 910 C C . VAL A 1 116 ? -24.313 3.126 50.207 1.00 91.56 116 VAL A C 1
ATOM 912 O O . VAL A 1 116 ? -23.943 3.527 51.309 1.00 91.56 116 VAL A O 1
ATOM 915 N N . ILE A 1 117 ? -24.855 3.947 49.301 1.00 89.88 117 ILE A N 1
ATOM 916 C CA . ILE A 1 117 ? -25.118 5.369 49.572 1.00 89.88 117 ILE A CA 1
ATOM 917 C C . ILE A 1 117 ? -26.137 5.524 50.707 1.00 89.88 117 ILE A C 1
ATOM 919 O O . ILE A 1 117 ? -25.936 6.364 51.579 1.00 89.88 117 ILE A O 1
ATOM 923 N N . GLU A 1 118 ? -27.196 4.715 50.738 1.00 88.12 118 GLU A N 1
ATOM 924 C CA . GLU A 1 118 ? -28.189 4.720 51.819 1.00 88.12 118 GLU A CA 1
ATOM 925 C C . GLU A 1 118 ? -27.558 4.393 53.180 1.00 88.12 118 GLU A C 1
ATOM 927 O O . GLU A 1 118 ? -27.719 5.158 54.129 1.00 88.12 118 GLU A O 1
ATOM 932 N N . GLN A 1 119 ? -26.743 3.337 53.254 1.00 87.44 119 GLN A N 1
ATOM 933 C CA . GLN A 1 119 ? -26.011 2.978 54.476 1.00 87.44 119 GLN A CA 1
ATOM 934 C C . GLN A 1 119 ? -25.053 4.088 54.920 1.00 87.44 119 GLN A C 1
ATOM 936 O O . GLN A 1 119 ? -24.942 4.390 56.107 1.00 87.44 119 GLN A O 1
ATOM 941 N N . PHE A 1 120 ? -24.366 4.726 53.971 1.00 85.94 120 PHE A N 1
ATOM 942 C CA . PHE A 1 120 ? -23.495 5.859 54.272 1.00 85.94 120 PHE A CA 1
ATOM 943 C C . PHE A 1 120 ? -24.301 7.038 54.826 1.00 85.94 120 PHE A C 1
ATOM 945 O O . PHE A 1 120 ? -23.873 7.706 55.764 1.00 85.94 120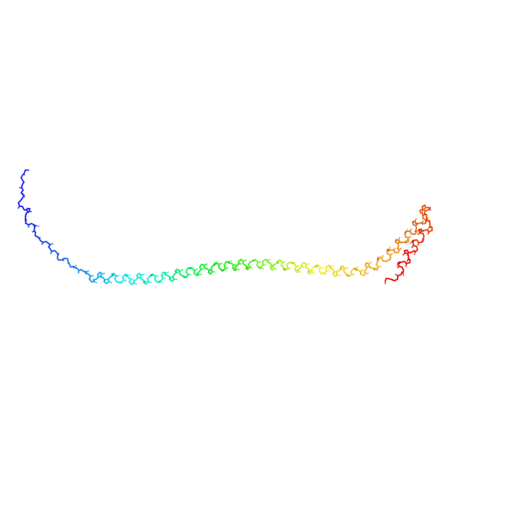 PHE A O 1
ATOM 952 N N . VAL A 1 121 ? -25.502 7.267 54.288 1.00 86.19 121 VAL A N 1
ATOM 953 C CA . VAL A 1 121 ? -26.403 8.309 54.771 1.00 86.19 121 VAL A CA 1
ATOM 954 C C . VAL A 1 121 ? -26.898 8.025 56.197 1.00 86.19 121 VAL A C 1
ATOM 956 O O . VAL A 1 121 ? -27.092 8.976 56.951 1.00 86.19 121 VAL A O 1
ATOM 959 N N . GLU A 1 122 ? -27.077 6.768 56.592 1.00 84.00 122 GLU A N 1
ATOM 960 C CA . GLU A 1 122 ? -27.474 6.400 57.959 1.00 84.00 122 GLU A CA 1
ATOM 961 C C . GLU A 1 122 ? -26.325 6.486 58.976 1.00 84.00 122 GLU A C 1
ATOM 963 O O . GLU A 1 122 ? -26.557 6.817 60.140 1.00 84.00 122 GLU A O 1
ATOM 968 N N . LEU A 1 123 ? -25.095 6.180 58.550 1.00 85.69 123 LEU A N 1
ATOM 969 C CA . LEU A 1 123 ? -23.926 6.070 59.430 1.00 85.69 123 LEU A CA 1
ATOM 970 C C . LEU A 1 123 ? -23.136 7.380 59.602 1.00 85.69 123 LEU A C 1
ATOM 972 O O . LEU A 1 123 ? -22.378 7.505 60.566 1.00 85.69 123 LEU A O 1
ATOM 976 N N . ASP A 1 124 ? -23.273 8.333 58.679 1.00 83.56 124 ASP A N 1
ATOM 977 C CA . ASP A 1 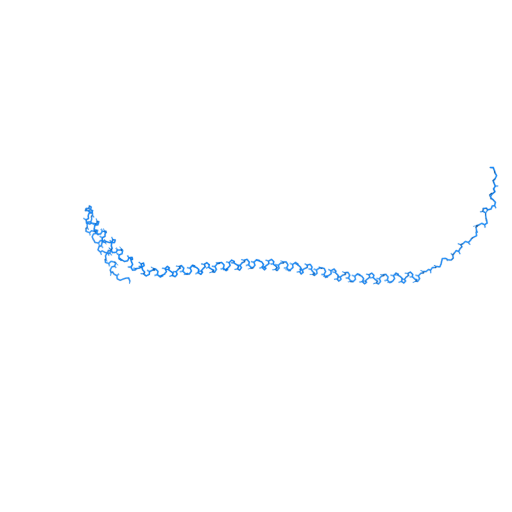124 ? -22.542 9.605 58.702 1.00 83.56 124 ASP A CA 1
ATOM 978 C C . ASP A 1 124 ? -23.242 10.683 59.563 1.00 83.56 124 ASP A C 1
ATOM 980 O O . ASP A 1 124 ? -24.396 10.553 59.976 1.00 83.56 124 ASP A O 1
ATOM 984 N N . SER A 1 125 ? -22.539 11.784 59.840 1.00 77.81 125 SER A N 1
ATOM 985 C CA . SER A 1 125 ? -23.033 12.925 60.620 1.00 77.81 125 SER A CA 1
ATOM 986 C C . SER A 1 125 ? -24.386 13.451 60.096 1.00 77.81 125 SER A C 1
ATOM 988 O O . SER A 1 125 ? -24.592 13.522 58.873 1.00 77.81 125 SER A O 1
ATOM 990 N N . PRO A 1 126 ? -25.320 13.859 60.986 1.00 76.81 126 PRO A N 1
ATOM 991 C CA . PRO A 1 126 ? -26.656 14.301 60.598 1.00 76.81 126 PRO A CA 1
ATOM 992 C C . PRO A 1 126 ? -26.595 15.644 59.857 1.00 76.81 126 PRO A C 1
ATOM 994 O O . PRO A 1 126 ? -26.681 16.721 60.444 1.00 76.81 126 PRO A O 1
ATOM 997 N N . PHE A 1 127 ? -26.459 15.568 58.535 1.00 80.44 127 PHE A N 1
ATOM 998 C CA . PHE A 1 127 ? -26.463 16.701 57.618 1.00 80.44 127 PHE A CA 1
ATOM 999 C C . PHE A 1 127 ? -27.605 16.543 56.617 1.00 80.44 127 PHE A C 1
ATOM 1001 O O . PHE A 1 127 ? -27.566 15.640 55.779 1.00 80.44 127 PHE A O 1
ATOM 1008 N N . LEU A 1 128 ? -28.606 17.425 56.715 1.00 87.12 128 LEU A N 1
ATOM 1009 C CA . LEU A 1 128 ? -29.787 17.476 55.840 1.00 87.12 128 LEU A CA 1
ATOM 1010 C C . LEU A 1 128 ? -30.450 16.093 55.622 1.00 87.12 128 LEU A C 1
ATOM 1012 O O . LEU A 1 128 ? -30.632 15.675 54.477 1.00 87.12 128 LEU A O 1
ATOM 1016 N N . PRO A 1 129 ? -30.800 15.358 56.698 1.00 84.81 129 PRO A N 1
ATOM 1017 C CA . PRO A 1 129 ? -31.199 13.950 56.607 1.00 84.81 129 PRO A CA 1
ATOM 1018 C C . PRO A 1 129 ? -32.431 13.732 55.718 1.00 84.81 129 PRO A C 1
ATOM 1020 O O . PRO A 1 129 ? -32.448 12.812 54.904 1.00 84.81 129 PRO A O 1
ATOM 1023 N N . GLU A 1 130 ? -33.423 14.618 55.811 1.00 85.81 130 GLU A N 1
ATOM 1024 C CA . GLU A 1 130 ? -34.651 14.561 55.010 1.00 85.81 130 GLU A CA 1
ATOM 1025 C C . GLU A 1 130 ? -34.374 14.769 53.512 1.00 85.81 130 GLU A C 1
ATOM 1027 O O . GLU A 1 130 ? -34.888 14.034 52.667 1.00 85.81 130 GLU A O 1
ATOM 1032 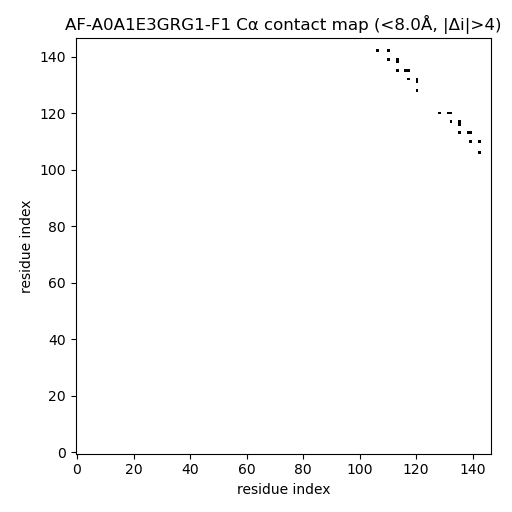N N . GLU A 1 131 ? -33.515 15.734 53.167 1.00 89.50 131 GLU A N 1
ATOM 1033 C CA . GLU A 1 131 ? -33.162 16.018 51.774 1.00 89.50 131 GLU A CA 1
ATOM 1034 C C . GLU A 1 131 ? -32.348 14.872 51.161 1.00 89.50 131 GLU A C 1
ATOM 1036 O O . GLU A 1 131 ? -32.591 14.474 50.020 1.00 89.50 131 GLU A O 1
ATOM 1041 N N . ARG A 1 132 ? -31.404 14.300 51.921 1.00 89.88 132 ARG A N 1
ATOM 1042 C CA . ARG A 1 132 ? -30.598 13.166 51.452 1.00 89.88 132 ARG A CA 1
ATOM 1043 C C . ARG A 1 132 ? -31.443 11.909 51.262 1.00 89.88 132 ARG A C 1
ATOM 1045 O O . ARG A 1 132 ? -31.308 11.272 50.222 1.00 89.88 132 ARG A O 1
ATOM 1052 N N . ALA A 1 133 ? -32.339 11.594 52.199 1.00 86.31 133 ALA A N 1
ATOM 1053 C CA . ALA A 1 133 ? -33.259 10.463 52.067 1.00 86.31 133 ALA A CA 1
ATOM 1054 C C . ALA A 1 133 ? -34.155 10.607 50.824 1.00 86.31 133 ALA A C 1
ATOM 1056 O O . ALA A 1 133 ? -34.272 9.675 50.033 1.00 86.31 133 ALA A O 1
ATOM 1057 N N . SER A 1 134 ? -34.697 11.807 50.588 1.00 90.25 134 SER A N 1
ATOM 1058 C CA . SER A 1 134 ? -35.503 12.104 49.396 1.00 90.25 134 SER A CA 1
ATOM 1059 C C . SER A 1 134 ? -34.728 11.894 48.086 1.00 90.25 134 SER A C 1
ATOM 1061 O O . SER A 1 134 ? -35.259 11.326 47.133 1.00 90.25 134 SER A O 1
ATOM 1063 N N . ARG A 1 135 ? -33.446 12.284 48.029 1.00 91.19 135 ARG A N 1
ATOM 1064 C CA . ARG A 1 135 ? -32.592 12.077 46.843 1.00 91.19 135 ARG A CA 1
ATOM 1065 C C . ARG A 1 135 ? -32.261 10.604 46.598 1.00 91.19 135 ARG A C 1
ATOM 1067 O O . ARG A 1 135 ? -32.275 10.178 45.447 1.00 91.19 135 ARG A O 1
ATOM 1074 N N . VAL A 1 136 ? -31.984 9.830 47.650 1.00 90.50 136 VAL A N 1
ATOM 1075 C CA . VAL A 1 136 ? -31.765 8.377 47.523 1.00 90.50 136 VAL A CA 1
ATOM 1076 C C . VAL A 1 136 ? -33.033 7.690 47.010 1.00 90.50 136 VAL A C 1
ATOM 1078 O O . VAL A 1 136 ? -32.957 6.880 46.090 1.00 90.50 136 VAL A O 1
ATOM 1081 N N . GLU A 1 137 ? -34.205 8.066 47.523 1.00 88.44 137 GLU A N 1
ATOM 1082 C CA . GLU A 1 137 ? -35.488 7.514 47.072 1.00 88.44 137 GLU A CA 1
ATOM 1083 C C . GLU A 1 137 ? -35.796 7.867 45.607 1.00 88.44 137 GLU A C 1
ATOM 1085 O O . GLU A 1 137 ? -36.249 7.024 44.828 1.00 88.44 137 GLU A O 1
ATOM 1090 N N . GLN A 1 138 ? -35.475 9.095 45.186 1.00 90.00 138 GLN A N 1
ATOM 1091 C CA . GLN A 1 138 ? -35.565 9.498 43.780 1.00 90.00 138 GLN A CA 1
ATOM 1092 C C . GLN A 1 138 ? -34.642 8.659 42.887 1.00 90.00 138 GLN A C 1
ATOM 1094 O O . GLN A 1 138 ? -35.082 8.213 41.830 1.00 90.00 138 GLN A O 1
ATOM 1099 N N . LEU A 1 139 ? -33.402 8.390 43.315 1.00 89.19 139 LEU A N 1
ATOM 1100 C CA . LEU A 1 139 ? -32.470 7.530 42.574 1.00 89.19 139 LEU A CA 1
ATOM 1101 C C . LEU A 1 139 ? -33.008 6.098 42.436 1.00 89.19 139 LEU A C 1
ATOM 1103 O O . LEU A 1 139 ? -33.008 5.558 41.331 1.00 89.19 139 LEU A O 1
ATOM 1107 N N . LYS A 1 140 ? -33.547 5.509 43.514 1.00 85.56 140 LYS A N 1
ATOM 1108 C CA . LYS A 1 140 ? -34.201 4.186 43.475 1.00 85.56 140 LYS A CA 1
ATOM 1109 C C . LYS A 1 140 ? -35.376 4.163 42.496 1.00 85.56 140 LYS A C 1
ATOM 1111 O O . LYS A 1 140 ? -35.502 3.240 41.695 1.00 85.56 140 LYS A O 1
ATOM 1116 N N . THR A 1 141 ? -36.202 5.207 42.522 1.00 86.69 141 THR A N 1
ATOM 1117 C CA . THR A 1 141 ? -37.368 5.339 41.638 1.00 86.69 141 THR A CA 1
ATOM 1118 C C . THR A 1 141 ? -36.954 5.452 40.169 1.00 86.69 141 THR A C 1
ATOM 1120 O O . THR A 1 141 ? -37.529 4.776 39.320 1.00 86.69 141 THR A O 1
ATOM 1123 N N . MET A 1 142 ? -35.931 6.257 39.861 1.00 85.50 142 MET A N 1
ATOM 1124 C CA . MET A 1 142 ? -35.410 6.419 38.497 1.00 85.50 142 MET A CA 1
ATOM 1125 C C . MET A 1 142 ? -34.835 5.119 37.926 1.00 85.50 142 MET A C 1
ATOM 1127 O O . MET A 1 142 ? -34.934 4.891 36.727 1.00 85.50 142 MET A O 1
ATOM 1131 N N . MET A 1 143 ? -34.265 4.257 38.770 1.00 81.88 143 MET A N 1
ATOM 1132 C CA . MET A 1 143 ? -33.709 2.968 38.348 1.00 81.88 143 MET A CA 1
ATOM 1133 C C . MET A 1 143 ? -34.756 1.870 38.129 1.00 81.88 143 MET A C 1
ATOM 1135 O O . MET A 1 143 ? -34.512 0.935 37.370 1.00 81.88 143 MET A O 1
ATOM 1139 N N . LEU A 1 144 ? -35.892 1.955 38.824 1.00 72.94 144 LEU A N 1
ATOM 1140 C CA . LEU A 1 144 ? -37.017 1.021 38.698 1.00 72.94 144 LEU A CA 1
ATOM 1141 C C . LEU A 1 144 ? -38.023 1.457 37.622 1.00 72.94 144 LEU A C 1
ATOM 1143 O O . LEU A 1 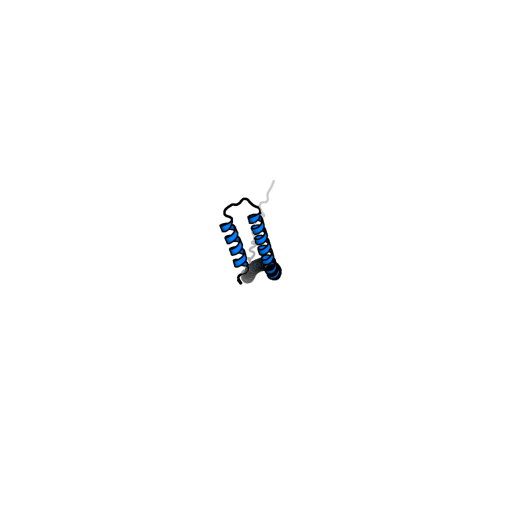144 ? -38.890 0.670 37.236 1.00 72.94 144 LEU A O 1
ATOM 1147 N N . ALA A 1 145 ? -37.921 2.699 37.140 1.00 71.88 145 ALA A N 1
ATOM 1148 C CA . ALA A 1 145 ? -38.683 3.174 36.000 1.00 71.88 145 ALA A CA 1
ATOM 1149 C C . ALA A 1 145 ? -38.178 2.482 34.717 1.00 71.88 145 ALA A C 1
ATOM 1151 O O . ALA A 1 145 ? -36.967 2.428 34.494 1.00 71.88 145 ALA A O 1
ATOM 1152 N N . PRO A 1 146 ? -39.067 1.936 33.868 1.00 55.72 146 PRO A N 1
ATOM 1153 C CA . PRO A 1 146 ? -38.650 1.393 32.580 1.00 55.72 146 PRO A CA 1
ATOM 1154 C C . PRO A 1 146 ? -38.007 2.505 31.736 1.00 55.72 146 PRO A C 1
ATOM 1156 O O . PRO A 1 146 ? -38.563 3.604 31.658 1.00 55.72 146 PRO A O 1
ATOM 1159 N N . MET A 1 147 ? -36.844 2.215 31.136 1.00 53.50 147 MET A N 1
ATOM 1160 C CA . MET A 1 147 ? -36.277 3.035 30.054 1.00 53.50 147 MET A CA 1
ATOM 1161 C C . MET A 1 147 ? -37.161 2.977 28.811 1.00 53.50 147 MET A C 1
ATOM 1163 O O . MET A 1 147 ? -37.668 1.872 28.507 1.00 53.50 147 MET A O 1
#

Solvent-accessible surface area (backbone atoms only — not comparable to full-atom values): 8673 Å² total; per-residue (Å²): 134,84,88,80,90,77,74,81,76,78,79,82,64,82,82,80,70,80,77,78,79,68,56,70,65,51,53,52,52,51,54,53,47,53,53,50,52,56,50,50,49,54,53,47,54,52,50,52,52,50,53,52,51,52,53,50,53,53,51,50,52,53,50,52,50,53,50,51,53,52,52,52,54,52,50,54,51,50,53,52,51,52,53,53,50,53,53,49,51,54,52,50,54,55,51,57,67,46,44,63,56,49,60,61,52,49,55,61,48,53,52,53,51,52,52,51,51,51,52,48,65,71,73,47,81,94,65,63,60,70,62,52,52,52,52,53,52,50,52,55,51,62,70,71,47,85,129

Sequence (147 aa):
MQFNLSRLCCLLGIWLVPTFAYSGALDQAVDQQVQTDTAAQRTQQQIDSLDDETRELLAEYRSVLNQKESLAAYNSQLEQLVSSQQEELVSVDAQLANIDTTQRDIVPLMIKMVEVIEQFVELDSPFLPEERASRVEQLKTMMLAPM

InterPro domains:
  IPR016866 Uncharacterised conserved protein UCP028069 [PF11932] (10-143)

Organism: NCBI:txid291169